Protein AF-S4NUF8-F1 (afdb_monomer_lite)

Secondary structure (DSSP, 8-state):
---HHHHHHHHTT-EEEE-HHHHHHHHHHT-HHHHHHTT-SEEEE--TT----TT---EEEE----TTTT-

Foldseek 3Di:
DPDCVVVLVQQALAEEEEEPVVQVVQVVVPHDVSSVVSHHPHYYYDDPDDDDDPSHPHYHYDYPDDPVNVD

Structure (mmCIF, N/CA/C/O backbone):
data_AF-S4NUF8-F1
#
_entry.id   AF-S4NUF8-F1
#
loop_
_atom_site.group_PDB
_atom_site.id
_atom_site.type_symbol
_atom_site.label_atom_id
_atom_site.label_alt_id
_atom_site.label_comp_id
_atom_site.label_asym_id
_atom_site.label_entity_id
_atom_site.label_seq_id
_atom_site.pdbx_PDB_ins_code
_atom_site.Cartn_x
_atom_site.Cartn_y
_atom_site.Cartn_z
_atom_site.occupancy
_atom_site.B_iso_or_equiv
_atom_site.auth_seq_id
_atom_site.auth_comp_id
_atom_site.auth_asym_id
_atom_site.auth_atom_id
_atom_site.pdbx_PDB_model_num
ATOM 1 N N . LYS A 1 1 ? 12.529 11.957 8.083 1.00 49.97 1 LYS A N 1
ATOM 2 C CA . LYS A 1 1 ? 11.788 10.695 7.831 1.00 49.97 1 LYS A CA 1
ATOM 3 C C . LYS A 1 1 ? 10.475 11.068 7.162 1.00 49.97 1 LYS A C 1
ATOM 5 O O . LYS A 1 1 ? 9.684 11.741 7.808 1.00 49.97 1 LYS A O 1
ATOM 10 N N . ALA A 1 2 ? 10.277 10.727 5.887 1.00 55.53 2 ALA A N 1
ATOM 11 C CA . ALA A 1 2 ? 8.967 10.865 5.251 1.00 55.53 2 ALA A CA 1
ATOM 12 C C . ALA A 1 2 ? 7.976 9.995 6.045 1.00 55.53 2 ALA A C 1
ATOM 14 O O . ALA A 1 2 ? 8.236 8.812 6.262 1.00 55.53 2 ALA A O 1
ATOM 15 N N . SER A 1 3 ? 6.946 10.607 6.629 1.00 71.19 3 SER A N 1
ATOM 16 C CA . SER A 1 3 ? 6.168 9.973 7.697 1.00 71.19 3 SER A CA 1
ATOM 17 C C . SER A 1 3 ? 5.101 9.045 7.119 1.00 71.19 3 SER A C 1
ATOM 19 O O . SER A 1 3 ? 3.941 9.420 6.975 1.00 71.19 3 SER A O 1
ATOM 21 N N . TRP A 1 4 ? 5.480 7.800 6.822 1.00 86.38 4 TRP A N 1
ATOM 22 C CA . TRP A 1 4 ? 4.538 6.731 6.464 1.00 86.38 4 TRP A CA 1
ATOM 23 C C . TRP A 1 4 ? 3.433 6.513 7.515 1.00 86.38 4 TRP A C 1
ATOM 25 O O . TRP A 1 4 ? 2.378 5.978 7.192 1.00 86.38 4 TRP A O 1
ATOM 35 N N . VAL A 1 5 ? 3.626 6.993 8.750 1.00 88.06 5 VAL A N 1
ATOM 36 C CA . VAL A 1 5 ? 2.617 6.999 9.828 1.00 88.06 5 VAL A CA 1
ATOM 37 C C . VAL A 1 5 ? 1.287 7.584 9.357 1.00 88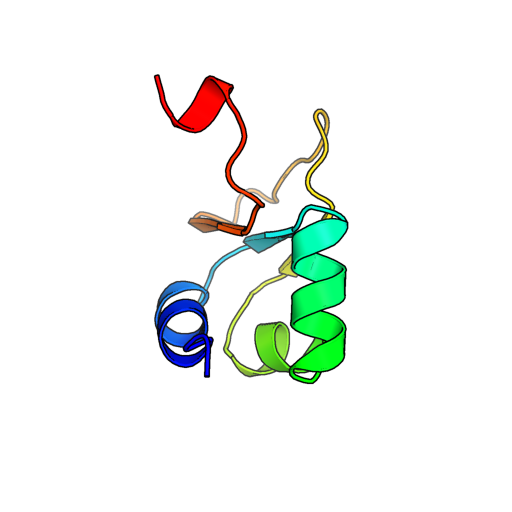.06 5 VAL A C 1
ATOM 39 O O . VAL A 1 5 ? 0.222 7.033 9.622 1.00 88.06 5 VAL A O 1
ATOM 42 N N . GLU A 1 6 ? 1.343 8.678 8.606 1.00 88.00 6 GLU A N 1
ATOM 43 C CA . GLU A 1 6 ? 0.153 9.337 8.084 1.00 88.00 6 GLU A CA 1
ATOM 44 C C . GLU A 1 6 ? -0.578 8.520 7.016 1.00 88.00 6 GLU A C 1
ATOM 46 O O . GLU A 1 6 ? -1.807 8.589 6.910 1.00 88.00 6 GLU A O 1
ATOM 51 N N . VAL A 1 7 ? 0.167 7.745 6.230 1.00 90.94 7 VAL A N 1
ATOM 52 C CA . VAL A 1 7 ? -0.389 6.827 5.235 1.00 90.94 7 VAL A CA 1
ATOM 53 C C . VAL A 1 7 ? -1.091 5.677 5.950 1.00 90.94 7 VAL A C 1
ATOM 55 O O . VAL A 1 7 ? -2.240 5.376 5.630 1.00 90.94 7 VAL A O 1
ATOM 58 N N . TYR A 1 8 ? -0.460 5.095 6.973 1.00 91.50 8 TYR A N 1
ATOM 59 C CA . TYR A 1 8 ? -1.023 3.972 7.727 1.00 91.50 8 TYR A CA 1
ATOM 60 C C . TYR A 1 8 ? -2.376 4.309 8.379 1.00 91.50 8 TYR A C 1
ATOM 62 O O . TYR A 1 8 ? -3.286 3.485 8.370 1.00 91.50 8 TYR A O 1
ATOM 70 N N . ASN A 1 9 ? -2.583 5.552 8.819 1.00 91.06 9 ASN A N 1
ATOM 71 C CA . ASN A 1 9 ? -3.883 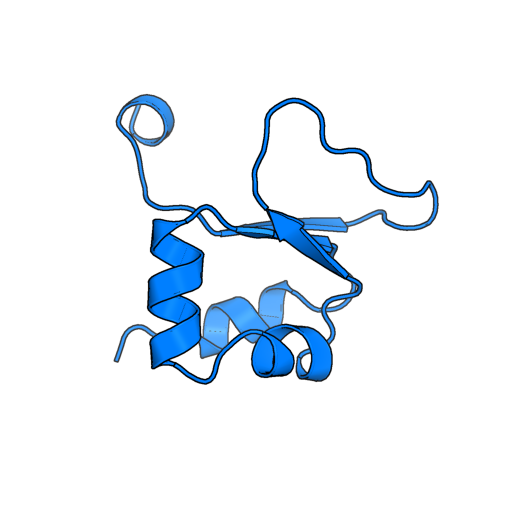5.989 9.349 1.00 91.06 9 ASN A CA 1
ATOM 72 C C . ASN A 1 9 ? -4.992 6.066 8.282 1.00 91.06 9 ASN A C 1
ATOM 74 O O . ASN A 1 9 ? -6.179 6.029 8.605 1.00 91.06 9 ASN A O 1
ATOM 78 N N . ARG A 1 10 ? -4.631 6.188 7.000 1.00 94.31 10 ARG A N 1
ATOM 79 C CA . ARG A 1 10 ? -5.579 6.388 5.893 1.00 94.31 10 ARG A CA 1
ATOM 80 C C . ARG A 1 10 ? -5.925 5.094 5.157 1.00 94.31 10 ARG A C 1
ATOM 82 O O . ARG A 1 10 ? -6.996 5.036 4.552 1.00 94.31 10 ARG A O 1
ATOM 89 N N . ILE A 1 11 ? -5.097 4.053 5.246 1.00 96.19 11 ILE A N 1
ATOM 90 C CA . ILE A 1 11 ? -5.284 2.789 4.505 1.00 96.19 11 ILE A CA 1
ATOM 91 C C . ILE A 1 11 ? -6.262 1.799 5.150 1.00 96.19 11 ILE A C 1
ATOM 93 O O . ILE A 1 11 ? -6.661 0.845 4.485 1.00 96.19 11 ILE A O 1
ATOM 97 N N . ILE A 1 12 ? -6.680 2.013 6.403 1.00 96.44 12 ILE A N 1
ATOM 98 C CA . ILE A 1 12 ? -7.597 1.098 7.104 1.00 96.44 12 ILE A CA 1
ATOM 99 C C . ILE A 1 12 ? -8.884 0.924 6.285 1.00 96.44 12 ILE A C 1
ATOM 101 O O . ILE A 1 12 ? -9.553 1.910 5.936 1.00 96.44 12 ILE A O 1
ATOM 105 N N . GLY A 1 13 ? -9.207 -0.331 5.964 1.00 96.06 13 GLY A N 1
ATOM 106 C CA . GLY A 1 13 ? -10.381 -0.719 5.183 1.00 96.06 13 GLY A CA 1
ATOM 107 C C . GLY A 1 13 ? -10.290 -0.396 3.688 1.00 96.06 13 GLY A C 1
ATOM 108 O O . GLY A 1 13 ? -11.305 -0.469 2.998 1.00 96.06 13 GLY A O 1
ATOM 109 N N . ALA A 1 14 ? -9.118 -0.004 3.180 1.00 97.19 14 ALA A N 1
ATOM 110 C CA . ALA A 1 14 ? -8.938 0.412 1.793 1.00 97.19 14 ALA A CA 1
ATOM 111 C C . ALA A 1 14 ? -8.227 -0.641 0.938 1.00 97.19 14 ALA A C 1
ATOM 113 O O . ALA A 1 14 ? -7.368 -1.385 1.413 1.00 97.19 14 ALA A O 1
ATOM 114 N N . VAL A 1 15 ? -8.532 -0.639 -0.357 1.00 97.12 15 VAL A N 1
ATOM 115 C CA . VAL A 1 15 ? -7.638 -1.192 -1.379 1.00 97.12 15 VAL A CA 1
ATOM 116 C C . VAL A 1 15 ? -6.585 -0.139 -1.697 1.00 97.12 15 VAL A C 1
ATOM 118 O O . VAL A 1 15 ? -6.926 0.991 -2.046 1.00 97.12 15 VAL A O 1
ATOM 121 N N . VAL A 1 16 ? -5.314 -0.493 -1.558 1.00 96.50 16 VAL A N 1
ATOM 122 C CA . VAL A 1 16 ? -4.194 0.415 -1.803 1.00 96.50 16 VAL A CA 1
ATOM 123 C C . VAL A 1 16 ? -3.624 0.157 -3.191 1.00 96.50 16 VAL A C 1
ATOM 125 O O . VAL A 1 16 ? -3.274 -0.975 -3.517 1.00 96.50 16 VAL A O 1
ATOM 128 N N . PHE A 1 17 ? -3.509 1.206 -3.995 1.00 96.12 17 PHE A N 1
ATOM 129 C CA . PHE A 1 17 ? -2.869 1.179 -5.304 1.00 96.12 17 PHE A CA 1
ATOM 130 C C . PHE A 1 17 ? -1.523 1.894 -5.241 1.00 96.12 17 PHE A C 1
ATOM 132 O O . PHE A 1 17 ? -1.451 3.014 -4.735 1.00 96.12 17 PHE A O 1
ATOM 139 N N . LEU A 1 18 ? -0.478 1.250 -5.762 1.00 95.62 18 LEU A N 1
ATOM 140 C CA . LEU A 1 18 ? 0.892 1.770 -5.790 1.00 95.62 18 LEU A CA 1
ATOM 141 C C . LEU A 1 18 ? 1.423 1.838 -7.220 1.00 95.62 18 LEU A C 1
ATOM 143 O O . LEU A 1 18 ? 1.280 0.869 -7.970 1.00 95.62 18 LEU A O 1
ATOM 147 N N . ASP A 1 19 ? 2.073 2.942 -7.578 1.00 94.69 19 ASP A N 1
ATOM 148 C CA . ASP A 1 19 ? 2.981 2.954 -8.727 1.00 94.69 19 ASP A CA 1
ATOM 149 C C . ASP A 1 19 ? 4.334 2.314 -8.367 1.00 94.69 19 ASP A C 1
ATOM 151 O O . ASP A 1 19 ? 4.623 2.041 -7.199 1.00 94.69 19 ASP A O 1
ATOM 155 N N . ASP A 1 20 ? 5.162 2.050 -9.379 1.00 94.25 20 ASP A N 1
ATOM 156 C CA . ASP A 1 20 ? 6.426 1.330 -9.187 1.00 94.25 20 ASP A CA 1
ATOM 157 C C . ASP A 1 20 ? 7.395 2.098 -8.266 1.00 94.25 20 ASP A C 1
ATOM 159 O O . ASP A 1 20 ? 8.035 1.503 -7.400 1.00 94.25 20 ASP A O 1
ATOM 163 N N . TYR A 1 21 ? 7.429 3.430 -8.371 1.00 93.88 21 TYR A N 1
ATOM 164 C CA . TYR A 1 21 ? 8.286 4.286 -7.546 1.00 93.88 21 TYR A CA 1
ATOM 165 C C . TYR A 1 21 ? 7.853 4.302 -6.073 1.00 93.88 21 TYR A C 1
ATOM 167 O O . TYR A 1 21 ? 8.682 4.148 -5.176 1.00 93.88 21 TYR A O 1
ATOM 175 N N . SER A 1 22 ? 6.552 4.431 -5.790 1.00 93.56 22 SER A N 1
ATOM 176 C CA . SER A 1 22 ? 6.047 4.397 -4.410 1.00 93.56 22 SER A CA 1
ATOM 177 C C . SER A 1 22 ? 6.171 3.005 -3.800 1.00 93.56 22 SER A C 1
ATOM 179 O O . SER A 1 22 ? 6.409 2.883 -2.596 1.00 93.56 22 SER A O 1
ATOM 181 N N . ALA A 1 23 ? 6.033 1.951 -4.612 1.00 94.62 23 ALA A N 1
ATOM 182 C CA . ALA A 1 23 ? 6.268 0.577 -4.183 1.00 94.62 23 ALA A CA 1
ATOM 183 C C . ALA A 1 23 ? 7.734 0.353 -3.779 1.00 94.62 23 ALA A C 1
ATOM 185 O O . ALA A 1 23 ? 7.988 -0.290 -2.759 1.00 94.62 23 ALA A O 1
ATOM 186 N N . GLU A 1 24 ? 8.689 0.925 -4.517 1.00 94.81 24 GLU A N 1
ATOM 187 C CA . GLU A 1 24 ? 10.106 0.906 -4.145 1.00 94.81 24 GLU A CA 1
ATOM 188 C C . GLU A 1 24 ? 10.357 1.677 -2.838 1.00 94.81 24 GLU A C 1
ATOM 190 O O . GLU A 1 24 ? 10.991 1.148 -1.922 1.00 94.81 24 GLU A O 1
ATOM 195 N N . CYS A 1 25 ? 9.797 2.883 -2.677 1.00 93.38 25 CYS A N 1
ATOM 196 C CA . CYS A 1 25 ? 9.901 3.623 -1.413 1.00 93.38 25 CYS A CA 1
ATOM 197 C C . CYS A 1 25 ? 9.326 2.836 -0.225 1.00 93.38 25 CYS A C 1
ATOM 199 O O . CYS A 1 25 ? 9.907 2.841 0.862 1.00 93.38 25 CYS A O 1
ATOM 201 N N . LEU A 1 26 ? 8.196 2.150 -0.423 1.00 93.12 26 LEU A N 1
ATOM 202 C CA . LEU A 1 26 ? 7.598 1.292 0.597 1.00 93.12 26 LEU A CA 1
ATOM 203 C C . LEU A 1 26 ? 8.498 0.096 0.916 1.00 93.12 26 LEU A C 1
ATOM 205 O O . LEU A 1 26 ? 8.642 -0.245 2.089 1.00 93.12 26 LEU A O 1
ATOM 209 N N . HIS A 1 27 ? 9.102 -0.541 -0.094 1.00 93.31 27 HIS A N 1
ATOM 210 C CA . HIS A 1 27 ? 10.024 -1.665 0.092 1.00 93.31 27 HIS A CA 1
ATOM 211 C C . HIS A 1 27 ? 11.144 -1.301 1.073 1.00 93.31 27 HIS A C 1
ATOM 213 O O . HIS A 1 27 ? 11.368 -2.030 2.041 1.00 93.31 27 HIS A O 1
ATOM 219 N N . TRP A 1 28 ? 11.747 -0.123 0.897 1.00 93.75 28 TRP A N 1
ATOM 220 C CA . TRP A 1 28 ? 12.792 0.385 1.787 1.00 93.75 28 TRP A CA 1
ATOM 221 C C . TRP A 1 28 ? 12.290 0.813 3.182 1.00 93.75 28 TRP A C 1
ATOM 223 O O . TRP A 1 28 ? 13.087 0.854 4.117 1.00 93.75 28 TRP A O 1
ATOM 233 N N . ASP A 1 29 ?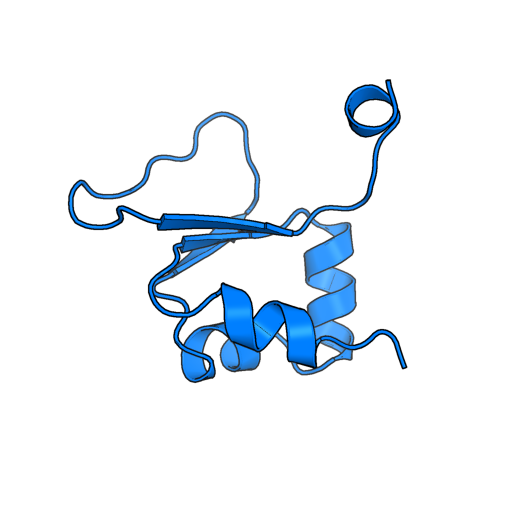 10.989 1.081 3.370 1.00 89.69 29 ASP A N 1
ATOM 234 C CA . ASP A 1 29 ? 10.387 1.372 4.689 1.00 89.69 29 ASP A CA 1
ATOM 235 C C . ASP A 1 29 ? 9.902 0.113 5.434 1.00 89.69 29 ASP A C 1
ATOM 237 O O . ASP A 1 29 ? 9.500 0.203 6.591 1.00 89.69 29 ASP A O 1
ATOM 241 N N . GLY A 1 30 ? 9.941 -1.078 4.832 1.00 89.50 30 GLY A N 1
ATOM 242 C CA . GLY A 1 30 ? 9.484 -2.331 5.461 1.00 89.50 30 GLY A CA 1
ATOM 243 C C . GLY A 1 30 ? 8.454 -3.117 4.649 1.00 89.50 30 GLY A C 1
ATOM 244 O O . GLY A 1 30 ? 8.016 -4.187 5.071 1.00 89.50 30 GLY A O 1
ATOM 245 N N . GLY A 1 31 ? 8.092 -2.615 3.471 1.00 93.00 31 GLY A N 1
ATOM 246 C CA . GLY A 1 31 ? 7.436 -3.376 2.420 1.00 93.00 31 GLY A CA 1
ATOM 247 C C . GLY A 1 31 ? 5.945 -3.640 2.614 1.00 93.00 31 GLY A C 1
ATOM 248 O O . GLY A 1 31 ? 5.261 -3.070 3.464 1.00 93.00 31 GLY A O 1
ATOM 249 N N . LEU A 1 32 ? 5.440 -4.539 1.767 1.00 94.75 32 LEU A N 1
ATOM 250 C CA . LEU A 1 32 ? 4.020 -4.853 1.594 1.00 94.75 32 LEU A CA 1
ATOM 251 C C . LEU A 1 32 ? 3.290 -5.174 2.906 1.00 94.75 32 LEU A C 1
ATOM 253 O O . LEU A 1 32 ? 2.165 -4.721 3.120 1.00 94.75 32 LEU A O 1
ATOM 257 N N . PHE A 1 33 ? 3.923 -5.944 3.792 1.00 95.00 33 PHE A N 1
ATOM 258 C CA . PHE A 1 33 ? 3.281 -6.399 5.022 1.00 95.00 33 PHE A CA 1
ATOM 259 C C . PHE A 1 33 ? 2.929 -5.254 5.971 1.00 95.00 33 PHE A C 1
ATOM 261 O O . PHE A 1 33 ? 1.956 -5.382 6.708 1.00 95.00 33 PHE A O 1
ATOM 268 N N . LYS A 1 34 ? 3.625 -4.110 5.921 1.00 93.75 34 LYS A N 1
ATOM 269 C CA . LYS A 1 34 ? 3.221 -2.937 6.709 1.00 93.75 34 LYS A CA 1
ATOM 270 C C . LYS A 1 34 ? 1.848 -2.402 6.304 1.00 93.75 34 LYS A C 1
ATOM 272 O O . LYS A 1 34 ? 1.086 -1.994 7.174 1.00 93.75 34 LYS A O 1
ATOM 277 N N . LEU A 1 35 ? 1.507 -2.436 5.013 1.00 95.44 35 LEU A N 1
ATOM 278 C CA . LEU A 1 35 ? 0.187 -2.006 4.549 1.00 95.44 35 LEU A CA 1
ATOM 279 C C . LEU A 1 35 ? -0.905 -2.989 4.978 1.00 95.44 35 LEU A C 1
ATOM 281 O O . LEU A 1 35 ? -1.936 -2.570 5.500 1.00 95.44 35 LEU A O 1
ATOM 285 N N . LEU A 1 36 ? -0.666 -4.290 4.795 1.00 96.25 36 LEU A N 1
ATOM 286 C CA . LEU A 1 36 ? -1.636 -5.333 5.148 1.00 96.25 36 LEU A CA 1
ATOM 287 C C . LEU A 1 36 ? -1.884 -5.379 6.661 1.00 96.25 36 LEU A C 1
ATOM 289 O O . LEU A 1 36 ? -3.029 -5.312 7.101 1.00 96.25 36 LEU A O 1
ATOM 293 N N . SER A 1 37 ? -0.819 -5.395 7.465 1.00 94.94 37 SER A N 1
ATOM 294 C CA . SER A 1 37 ? -0.919 -5.347 8.930 1.00 94.94 37 SER A CA 1
ATOM 295 C C . SE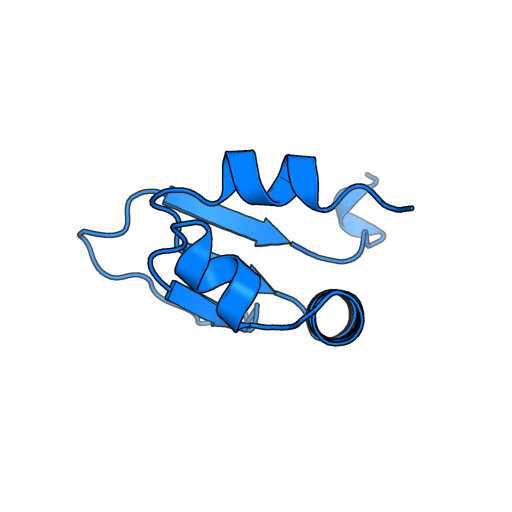R A 1 37 ? -1.474 -4.013 9.441 1.00 94.94 37 SER A C 1
ATOM 297 O O . SER A 1 37 ? -2.059 -3.968 10.518 1.00 94.94 37 SER A O 1
ATOM 299 N N . GLY A 1 38 ? -1.330 -2.932 8.667 1.00 93.75 38 GLY A N 1
ATOM 300 C CA . GLY A 1 38 ? -1.930 -1.621 8.930 1.00 93.75 38 GLY A CA 1
ATOM 301 C C . GLY A 1 38 ? -3.414 -1.515 8.558 1.00 93.75 38 GLY A C 1
ATOM 302 O O . GLY A 1 38 ? -3.993 -0.438 8.682 1.00 93.75 38 GLY A O 1
ATOM 303 N N . GLY A 1 39 ? -4.042 -2.603 8.101 1.00 95.38 39 GLY A N 1
ATOM 304 C CA . GLY A 1 39 ? -5.479 -2.661 7.827 1.00 95.38 39 GLY A CA 1
ATOM 305 C C . GLY A 1 39 ? -5.877 -2.405 6.373 1.00 95.38 39 GLY A C 1
ATOM 306 O O . GLY A 1 39 ? -7.068 -2.223 6.108 1.00 95.38 39 GLY A O 1
ATOM 307 N N . ALA A 1 40 ? -4.931 -2.396 5.428 1.00 96.81 40 ALA A N 1
ATOM 308 C CA . ALA A 1 40 ? -5.274 -2.447 4.009 1.00 96.81 40 ALA A CA 1
ATOM 309 C C . ALA A 1 40 ? -5.945 -3.789 3.670 1.00 96.81 40 ALA A C 1
ATOM 311 O O . ALA A 1 40 ? -5.448 -4.858 4.019 1.00 96.81 40 ALA A O 1
ATOM 312 N N . VAL A 1 41 ? -7.058 -3.732 2.941 1.00 96.50 41 VAL A N 1
ATOM 313 C CA . VAL A 1 41 ? -7.841 -4.910 2.523 1.00 96.50 41 VAL A CA 1
ATOM 314 C C . VAL A 1 41 ? -7.150 -5.654 1.380 1.00 96.50 41 VAL A C 1
ATOM 316 O O . VAL A 1 41 ? -7.243 -6.874 1.268 1.00 96.50 41 VAL A O 1
ATOM 319 N N . ALA A 1 42 ? -6.473 -4.915 0.505 1.00 95.50 42 ALA A N 1
ATOM 320 C CA . ALA A 1 42 ? -5.662 -5.452 -0.577 1.00 95.50 42 ALA A CA 1
ATOM 321 C C . ALA A 1 42 ? -4.645 -4.401 -1.024 1.00 95.50 42 ALA A C 1
ATOM 323 O O . ALA A 1 42 ? -4.869 -3.203 -0.848 1.00 95.50 42 ALA A O 1
ATOM 324 N N . VAL A 1 43 ? -3.559 -4.851 -1.650 1.00 95.38 43 VAL A N 1
ATOM 325 C CA . VAL A 1 43 ? -2.576 -3.982 -2.300 1.00 95.38 43 VAL A CA 1
ATOM 326 C C . VAL A 1 43 ? -2.448 -4.406 -3.755 1.00 95.38 43 VAL A C 1
ATOM 328 O O . VAL A 1 43 ? -2.337 -5.596 -4.051 1.00 95.38 43 VAL A O 1
ATOM 331 N N . LYS A 1 44 ? -2.508 -3.438 -4.663 1.00 95.38 44 LYS A N 1
ATOM 332 C CA . LYS A 1 44 ? -2.511 -3.642 -6.109 1.00 95.38 44 LYS A CA 1
ATOM 333 C C . LYS A 1 44 ? -1.537 -2.685 -6.781 1.00 95.38 4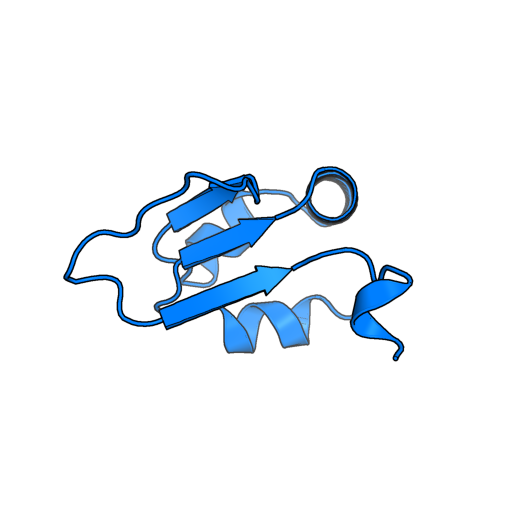4 LYS A C 1
ATOM 335 O O . LYS A 1 44 ? -1.281 -1.591 -6.281 1.00 95.38 44 LYS A O 1
ATOM 340 N N . ARG A 1 45 ? -1.033 -3.080 -7.949 1.00 94.19 45 ARG A N 1
ATOM 341 C CA . ARG A 1 45 ? -0.323 -2.149 -8.827 1.00 94.19 45 ARG A CA 1
ATOM 342 C C . ARG A 1 45 ? -1.321 -1.140 -9.385 1.00 94.19 45 ARG A C 1
ATOM 344 O O . ARG A 1 45 ? -2.434 -1.508 -9.754 1.00 94.19 45 ARG A O 1
ATOM 351 N N . LEU A 1 46 ? -0.923 0.120 -9.461 1.00 92.44 46 LEU A N 1
ATOM 352 C CA . LEU A 1 46 ? -1.674 1.138 -10.168 1.00 92.44 46 LEU A CA 1
ATOM 353 C C . LEU A 1 46 ? -1.565 0.882 -11.675 1.00 92.44 46 LEU A C 1
ATOM 355 O O . LEU A 1 46 ? -0.493 1.000 -12.262 1.00 92.44 46 LEU A O 1
ATOM 359 N N . ALA A 1 47 ? -2.682 0.512 -12.294 1.00 87.00 47 ALA A N 1
ATOM 360 C CA . ALA A 1 47 ? -2.780 0.271 -13.726 1.00 87.00 47 ALA A CA 1
ATOM 361 C C . ALA A 1 47 ? -4.160 0.685 -14.247 1.00 87.00 47 ALA A C 1
ATOM 363 O O . ALA A 1 47 ? -5.138 0.726 -13.501 1.00 87.00 47 ALA A O 1
ATOM 364 N N . SER A 1 48 ? -4.251 0.949 -15.552 1.00 80.38 48 SER A N 1
ATOM 365 C CA . SER A 1 48 ? -5.467 1.479 -16.186 1.00 80.38 48 SER A CA 1
ATOM 366 C C . SER A 1 48 ? -6.679 0.534 -16.154 1.00 80.38 48 SER A C 1
ATOM 368 O O . SER A 1 48 ? -7.787 0.985 -16.430 1.00 80.38 48 SER A O 1
AT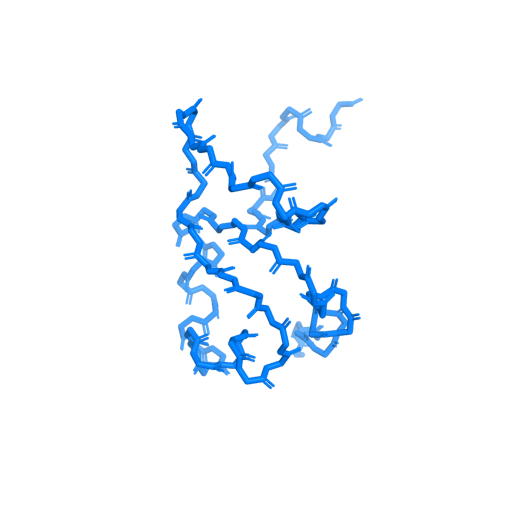OM 370 N N . VAL A 1 49 ? -6.496 -0.765 -15.881 1.00 78.94 49 VAL A N 1
ATOM 371 C CA . VAL A 1 49 ? -7.552 -1.792 -16.031 1.00 78.94 49 VAL A CA 1
ATOM 372 C C . VAL A 1 49 ? -7.833 -2.539 -14.720 1.00 78.94 49 VAL A C 1
ATOM 374 O O . VAL A 1 49 ? -8.354 -3.652 -14.714 1.00 78.94 49 VAL A O 1
ATOM 377 N N . GLU A 1 50 ? -7.517 -1.939 -13.576 1.00 81.44 50 GLU A N 1
ATOM 378 C CA . GLU A 1 50 ? -7.791 -2.572 -12.287 1.00 81.44 50 GLU A CA 1
ATOM 379 C C . GLU A 1 50 ? -9.255 -2.441 -11.857 1.00 81.44 50 GLU A C 1
ATOM 381 O O . GLU A 1 50 ? -9.890 -1.399 -12.014 1.00 81.44 50 GLU A O 1
ATOM 386 N N . ARG A 1 51 ? -9.793 -3.516 -11.270 1.00 82.75 51 ARG A N 1
ATOM 387 C CA . ARG A 1 51 ? -11.151 -3.551 -10.706 1.00 82.75 51 ARG A CA 1
ATOM 388 C C . ARG A 1 51 ? -11.113 -3.959 -9.243 1.00 82.75 51 ARG A C 1
ATOM 390 O O . ARG A 1 51 ? -10.353 -4.850 -8.858 1.00 82.75 51 ARG A O 1
ATOM 397 N N . CYS A 1 52 ? -11.955 -3.335 -8.433 1.00 87.69 52 CYS A N 1
ATOM 398 C CA . CYS A 1 52 ? -12.197 -3.743 -7.054 1.00 87.69 52 CYS A CA 1
ATOM 399 C C . CYS A 1 52 ? -13.430 -4.646 -6.979 1.00 87.69 52 CYS A C 1
ATOM 401 O O . CYS A 1 52 ? -14.291 -4.622 -7.860 1.00 87.69 52 CYS A O 1
ATOM 403 N N . LYS A 1 53 ? -13.507 -5.455 -5.925 1.00 91.12 53 LYS A N 1
ATOM 404 C CA . LYS A 1 53 ? -14.726 -6.200 -5.602 1.00 91.12 53 LYS A CA 1
ATOM 405 C C . LYS A 1 53 ? -15.803 -5.239 -5.073 1.00 91.12 53 LYS A C 1
ATOM 407 O O . LYS A 1 53 ? -15.486 -4.167 -4.565 1.00 91.12 53 LYS A O 1
ATOM 412 N N . ASN A 1 54 ? -17.074 -5.632 -5.151 1.00 89.44 54 ASN A N 1
ATOM 413 C CA . ASN A 1 54 ? -18.208 -4.781 -4.748 1.00 89.44 54 ASN A CA 1
ATOM 414 C C . ASN A 1 54 ? -18.224 -4.420 -3.246 1.00 89.44 54 ASN A C 1
ATOM 416 O O . ASN A 1 54 ? -18.843 -3.435 -2.846 1.00 89.44 54 ASN A O 1
ATOM 420 N N . ASP A 1 55 ? -17.562 -5.213 -2.407 1.00 90.12 55 ASP A N 1
ATOM 421 C CA . ASP A 1 55 ? -17.393 -4.988 -0.969 1.00 90.12 55 ASP A CA 1
ATOM 422 C C . ASP A 1 55 ? -16.255 -4.002 -0.641 1.00 90.12 55 ASP A C 1
ATOM 424 O O . ASP A 1 55 ? -16.194 -3.461 0.463 1.00 90.12 55 ASP A O 1
ATOM 428 N N . GLN A 1 56 ? -15.387 -3.692 -1.607 1.00 93.19 56 GLN A N 1
ATOM 429 C CA . GLN A 1 56 ? -14.245 -2.792 -1.448 1.00 93.19 56 GLN A CA 1
ATOM 430 C C . GLN A 1 56 ? -14.636 -1.344 -1.768 1.00 93.19 56 GLN A C 1
ATOM 432 O O . GLN A 1 56 ? -14.434 -0.844 -2.873 1.00 93.19 56 GLN A O 1
ATOM 437 N N . ARG A 1 57 ? -15.202 -0.653 -0.773 1.00 92.81 57 ARG A N 1
ATOM 438 C CA . ARG A 1 57 ? -15.790 0.694 -0.935 1.00 92.81 57 ARG A CA 1
ATOM 439 C C . ARG A 1 57 ? -14.809 1.860 -0.803 1.00 92.81 57 ARG A C 1
ATOM 441 O O . ARG A 1 57 ? -15.192 3.003 -1.032 1.00 92.81 57 ARG A O 1
ATOM 448 N N . LYS A 1 58 ? -13.566 1.593 -0.406 1.00 95.50 58 LYS A N 1
ATOM 449 C CA . LYS A 1 58 ? -12.534 2.607 -0.175 1.00 95.50 58 LYS A CA 1
ATOM 450 C C . LYS A 1 58 ? -11.273 2.238 -0.944 1.00 95.50 58 LYS A C 1
ATOM 452 O O . LYS A 1 58 ? -10.804 1.103 -0.859 1.00 95.50 58 LYS A O 1
ATOM 457 N N . ALA A 1 59 ? -10.715 3.210 -1.655 1.00 95.25 59 ALA A N 1
ATOM 458 C CA . ALA A 1 59 ? -9.448 3.083 -2.358 1.00 95.25 59 ALA A CA 1
ATOM 459 C C . ALA A 1 59 ? -8.492 4.193 -1.914 1.00 95.25 59 ALA A C 1
ATOM 461 O O . ALA A 1 59 ? -8.914 5.328 -1.691 1.00 95.25 59 ALA A O 1
ATOM 462 N N . VAL A 1 60 ? -7.214 3.856 -1.777 1.00 95.81 60 VAL A N 1
ATOM 463 C CA . VAL A 1 60 ? -6.131 4.808 -1.519 1.00 95.81 60 VAL A CA 1
ATOM 464 C C . VAL A 1 60 ? -5.106 4.650 -2.629 1.00 95.81 60 VAL A C 1
ATOM 466 O O . VAL A 1 60 ? -4.649 3.542 -2.897 1.00 95.81 60 VAL A O 1
ATOM 469 N N . PHE A 1 61 ? -4.744 5.758 -3.262 1.00 94.56 61 PHE A N 1
ATOM 470 C CA . PHE A 1 61 ? -3.724 5.804 -4.301 1.00 94.56 61 PHE A CA 1
ATOM 471 C C . PHE A 1 61 ? -2.476 6.441 -3.706 1.00 94.56 61 PHE A C 1
ATOM 473 O O . PHE A 1 61 ? -2.537 7.553 -3.185 1.00 94.56 61 PHE A O 1
ATOM 480 N N . ILE A 1 62 ? -1.365 5.715 -3.742 1.00 93.88 62 ILE A N 1
ATOM 481 C CA . ILE A 1 62 ? -0.058 6.201 -3.312 1.00 93.88 62 ILE A CA 1
ATOM 482 C C . ILE A 1 62 ? 0.809 6.201 -4.561 1.00 93.88 62 ILE A C 1
ATOM 484 O O . ILE A 1 62 ? 1.146 5.145 -5.098 1.00 93.88 62 ILE A O 1
ATOM 488 N N . THR A 1 63 ? 1.099 7.394 -5.057 1.00 92.88 63 THR A N 1
ATOM 489 C CA . THR A 1 63 ? 1.807 7.583 -6.319 1.00 92.88 63 THR A CA 1
ATOM 490 C C . THR A 1 63 ? 2.854 8.660 -6.149 1.00 92.88 63 THR A C 1
ATOM 492 O O . THR A 1 63 ? 2.719 9.546 -5.298 1.00 92.88 63 THR A O 1
ATOM 495 N N . GLN A 1 64 ? 3.858 8.649 -7.016 1.00 90.25 64 GLN A N 1
ATOM 496 C CA . GLN A 1 64 ? 4.634 9.856 -7.227 1.00 90.25 64 GLN A CA 1
ATOM 497 C C . GLN A 1 64 ? 3.716 10.962 -7.762 1.00 90.25 64 GLN A C 1
ATOM 499 O O . GLN A 1 64 ? 2.740 10.713 -8.482 1.00 90.25 64 GLN A O 1
ATOM 504 N N . THR A 1 65 ? 4.049 12.201 -7.438 1.00 88.12 65 THR A N 1
ATOM 505 C CA . THR A 1 65 ? 3.412 13.346 -8.072 1.00 88.12 65 THR A CA 1
ATOM 506 C C . THR A 1 65 ? 3.889 13.434 -9.518 1.00 88.12 65 THR A C 1
ATOM 508 O O . THR A 1 65 ? 5.091 13.450 -9.777 1.00 88.12 65 THR A O 1
ATOM 511 N N . ASN A 1 66 ? 2.962 13.519 -10.470 1.00 80.62 66 ASN A N 1
ATOM 512 C CA . ASN A 1 66 ? 3.287 13.780 -11.869 1.00 80.62 66 ASN A CA 1
ATOM 513 C C . ASN A 1 66 ? 2.761 15.157 -12.303 1.00 80.62 66 ASN A C 1
ATOM 515 O O . ASN A 1 66 ? 2.055 15.841 -11.560 1.00 80.62 66 ASN A O 1
ATOM 519 N N . ARG A 1 67 ? 3.128 15.573 -13.519 1.00 77.62 67 ARG A N 1
ATOM 520 C CA . ARG A 1 67 ? 2.733 16.873 -14.083 1.00 77.62 67 ARG A CA 1
ATOM 521 C C . ARG A 1 67 ? 1.219 17.076 -14.162 1.00 77.62 67 ARG A C 1
ATOM 523 O O . ARG A 1 67 ? 0.784 18.218 -14.069 1.00 77.62 67 ARG A O 1
ATOM 530 N N . ASP A 1 68 ? 0.446 16.009 -14.329 1.00 75.31 68 ASP A N 1
ATOM 531 C CA . ASP A 1 68 ? -1.009 16.090 -14.468 1.00 75.31 68 ASP A CA 1
ATOM 532 C C . ASP A 1 68 ? -1.700 16.327 -13.119 1.00 75.31 68 ASP A C 1
ATOM 534 O O . ASP A 1 68 ? -2.719 17.001 -13.072 1.00 75.31 68 ASP A O 1
ATOM 538 N N . GLN A 1 69 ? -1.122 15.833 -12.019 1.00 66.38 69 GLN A N 1
ATOM 539 C CA . GLN A 1 69 ? -1.623 16.048 -10.652 1.00 66.38 69 GLN A CA 1
ATOM 540 C C . GLN A 1 69 ? -1.308 17.448 -10.088 1.00 66.38 69 GLN A C 1
ATOM 542 O O . GLN A 1 69 ? -1.822 17.812 -9.035 1.00 66.38 69 GLN A O 1
ATOM 547 N N . LEU A 1 70 ? -0.425 18.209 -10.744 1.00 65.31 70 LEU A N 1
ATOM 548 C CA . LEU A 1 70 ? 0.034 19.539 -10.311 1.00 65.31 70 LEU A CA 1
ATOM 549 C C . LEU A 1 70 ? -0.597 20.699 -11.100 1.00 65.31 70 LEU A C 1
ATOM 551 O O . LEU A 1 70 ? -0.193 21.846 -10.905 1.00 65.31 70 LEU A O 1
ATOM 555 N N . ARG A 1 71 ? -1.527 20.405 -12.011 1.00 52.75 71 ARG A N 1
ATOM 556 C CA . ARG A 1 71 ? -2.340 21.403 -12.718 1.00 52.75 71 ARG A CA 1
ATOM 557 C C . ARG A 1 71 ? -3.637 21.658 -11.969 1.00 52.75 71 ARG A C 1
ATOM 559 O O . ARG A 1 71 ? -4.052 22.836 -11.971 1.00 52.75 71 ARG A O 1
#

Sequence (71 aa):
KASWVEVYNRIIGAVVFLDDYSAECLHWDGGLFKLLSGGAVAVKRLASVERCKNDQRKAVFITQTNRDQLR

pLDDT: mean 89.22, std 10.32, range [49.97, 97.19]

Organism: NCBI:txid116150

Radius of gyration: 12.16 Å; chains: 1; bounding box: 31×28×26 Å